Protein AF-A0A3D4IQD2-F1 (afdb_monomer)

Foldseek 3Di:
DKEKEKEADCLVVQQVVLVVDDAPPYDYYYDNAQDPDPLRPPPGDDPPARMWMWIDDPSHTDDIDRHSVVNVVVGDDD

Sequence (78 aa):
MAEIVIVGSQVHKIAKQVRSNYLPYSILMGAETQSDLPLIDGKVNPPGKEVTLFVCFNKTCQLPVHSVDEALKQIPRP

Solvent-accessible surface area (backbone atoms only — not comparable to full-atom values): 4687 Å² total; per-residue (Å²): 102,43,40,38,34,31,23,14,84,48,31,72,66,50,52,52,57,53,65,73,47,94,62,83,64,57,48,81,48,69,34,60,56,81,45,91,48,85,87,39,52,94,53,74,51,58,90,97,52,59,42,28,36,35,51,23,48,90,92,44,63,55,84,72,33,72,47,65,69,62,49,53,71,72,49,87,76,135

pLDDT: mean 91.83, std 5.57, range [61.56, 97.25]

Structure (mmCIF, N/CA/C/O backbone):
data_AF-A0A3D4IQD2-F1
#
_entry.id   AF-A0A3D4IQD2-F1
#
loop_
_atom_site.group_PDB
_atom_site.id
_atom_site.type_symbol
_atom_site.label_atom_id
_atom_site.label_alt_id
_atom_site.label_comp_id
_atom_site.label_asym_id
_atom_s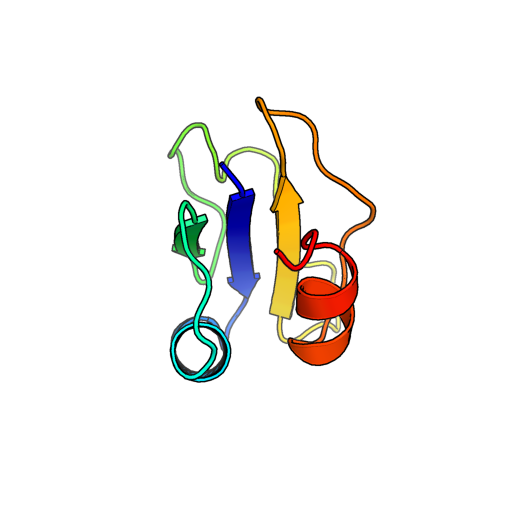ite.label_entity_id
_atom_site.label_seq_id
_atom_site.pdbx_PDB_ins_code
_atom_site.Cartn_x
_atom_site.Cartn_y
_atom_site.Cartn_z
_atom_site.occupancy
_atom_site.B_iso_or_equiv
_atom_site.auth_seq_id
_atom_site.auth_comp_id
_atom_site.auth_asym_id
_atom_site.auth_atom_id
_atom_site.pdbx_PDB_model_num
ATOM 1 N N . MET A 1 1 ? 11.552 -6.814 -6.460 1.00 89.44 1 MET A N 1
ATOM 2 C CA . MET A 1 1 ? 10.535 -7.326 -5.519 1.00 89.44 1 MET A CA 1
ATOM 3 C C . MET A 1 1 ? 9.667 -6.152 -5.107 1.00 89.44 1 MET A C 1
ATOM 5 O O . MET A 1 1 ? 10.239 -5.123 -4.772 1.00 89.44 1 MET A O 1
ATOM 9 N N . ALA A 1 2 ? 8.344 -6.269 -5.201 1.00 94.44 2 ALA A N 1
ATOM 10 C CA . ALA A 1 2 ? 7.426 -5.212 -4.773 1.00 94.44 2 ALA A CA 1
ATOM 11 C C . ALA A 1 2 ? 7.155 -5.318 -3.265 1.00 94.44 2 ALA A C 1
ATOM 13 O O . ALA A 1 2 ? 6.876 -6.403 -2.760 1.00 94.44 2 ALA A O 1
ATOM 14 N N . GLU A 1 3 ? 7.217 -4.202 -2.552 1.00 94.94 3 GLU A N 1
ATOM 15 C CA . GLU A 1 3 ? 6.926 -4.101 -1.123 1.00 94.94 3 GLU A CA 1
ATOM 16 C C . GLU A 1 3 ? 5.616 -3.327 -0.968 1.00 94.94 3 GLU A C 1
ATOM 18 O O . GLU A 1 3 ? 5.574 -2.113 -1.164 1.00 94.94 3 GLU A O 1
ATOM 23 N N . ILE A 1 4 ? 4.529 -4.035 -0.676 1.00 95.69 4 ILE A N 1
ATOM 24 C CA . ILE A 1 4 ? 3.189 -3.458 -0.585 1.00 95.69 4 ILE A CA 1
ATOM 25 C C . ILE A 1 4 ? 2.869 -3.253 0.890 1.00 95.69 4 ILE A C 1
ATOM 27 O O . ILE A 1 4 ? 2.755 -4.219 1.649 1.00 95.69 4 ILE A O 1
ATOM 31 N N . VAL A 1 5 ? 2.716 -1.997 1.292 1.00 95.88 5 VAL A N 1
ATOM 32 C CA . VAL A 1 5 ? 2.409 -1.624 2.675 1.00 95.88 5 VAL A CA 1
ATOM 33 C C . VAL A 1 5 ? 1.031 -1.006 2.743 1.00 95.88 5 VAL A C 1
ATOM 35 O O . VAL A 1 5 ? 0.732 -0.084 1.992 1.00 95.88 5 VAL A O 1
ATOM 38 N N . ILE A 1 6 ? 0.197 -1.509 3.644 1.00 96.12 6 ILE A N 1
ATOM 39 C CA . ILE A 1 6 ? -1.175 -1.050 3.840 1.00 96.12 6 ILE A CA 1
ATOM 40 C C . ILE A 1 6 ? -1.287 -0.447 5.241 1.00 96.12 6 ILE A C 1
ATOM 42 O O . ILE A 1 6 ? -0.992 -1.119 6.225 1.00 96.12 6 ILE A O 1
ATOM 46 N N . VAL A 1 7 ? -1.739 0.799 5.346 1.00 95.25 7 VAL A N 1
ATOM 47 C CA . VAL A 1 7 ? -1.950 1.472 6.635 1.00 95.25 7 VAL A CA 1
ATOM 48 C C . VAL A 1 7 ? -3.393 1.950 6.732 1.00 95.25 7 VAL A C 1
ATOM 50 O O . VAL A 1 7 ? -3.869 2.626 5.821 1.00 95.25 7 VAL A O 1
ATOM 53 N N . GLY A 1 8 ? -4.090 1.616 7.819 1.00 94.44 8 GLY A N 1
ATOM 54 C CA . GLY A 1 8 ? -5.445 2.104 8.102 1.00 94.44 8 GLY A CA 1
ATOM 55 C C . GLY A 1 8 ? -6.409 1.041 8.634 1.00 94.44 8 GLY A C 1
ATOM 56 O O . GLY A 1 8 ? -6.099 -0.149 8.685 1.00 94.44 8 GLY A O 1
ATOM 57 N N . SER A 1 9 ? -7.616 1.474 9.001 1.00 93.12 9 SER A N 1
ATOM 58 C CA . SER A 1 9 ? -8.600 0.666 9.737 1.0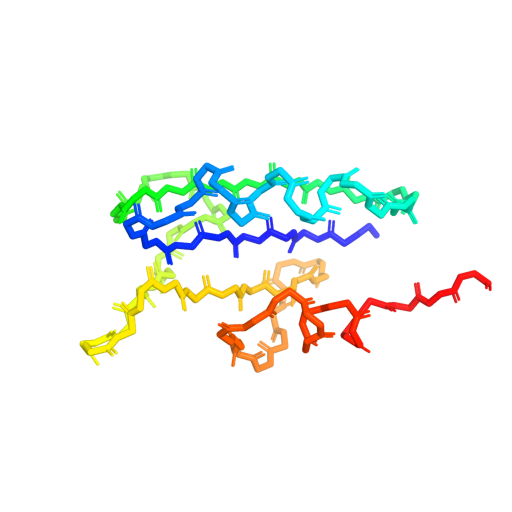0 93.12 9 SER A CA 1
ATOM 59 C C . SER A 1 9 ? -9.167 -0.524 8.955 1.00 93.12 9 SER A C 1
ATOM 61 O O . SER A 1 9 ? -9.697 -1.456 9.553 1.00 93.12 9 SER A O 1
ATOM 63 N N . GLN A 1 10 ? -9.052 -0.535 7.621 1.00 93.69 10 GLN A N 1
ATOM 64 C CA . GLN A 1 10 ? -9.508 -1.648 6.773 1.00 93.69 10 GLN A CA 1
ATOM 65 C C . GLN A 1 10 ? -8.371 -2.557 6.272 1.00 93.69 10 GLN A C 1
ATOM 67 O O . GLN A 1 10 ? -8.550 -3.287 5.290 1.00 93.69 10 GLN A O 1
ATOM 72 N N . VAL A 1 11 ? -7.213 -2.562 6.945 1.00 94.25 11 VAL A N 1
ATOM 73 C CA . VAL A 1 11 ? -6.010 -3.313 6.536 1.00 94.25 11 VAL A CA 1
ATOM 74 C C . VAL A 1 11 ? -6.299 -4.760 6.142 1.00 94.25 11 VAL A C 1
ATOM 76 O O . VAL A 1 11 ? -5.895 -5.189 5.064 1.00 94.25 11 VAL A O 1
ATOM 79 N N . HIS A 1 12 ? -7.042 -5.512 6.957 1.00 93.75 12 HIS A N 1
ATOM 80 C CA . HIS A 1 12 ? -7.277 -6.936 6.703 1.00 93.75 12 HIS A CA 1
ATOM 81 C C . HIS A 1 12 ? -8.115 -7.191 5.446 1.00 93.75 12 HIS A C 1
ATOM 83 O O . HIS A 1 12 ? -7.819 -8.102 4.666 1.00 93.75 12 HIS A O 1
ATOM 89 N N . LYS A 1 13 ? -9.140 -6.365 5.215 1.00 95.62 13 LYS A N 1
ATOM 90 C CA . LYS A 1 13 ? -10.004 -6.452 4.031 1.00 95.62 13 LYS A CA 1
ATOM 91 C C . LYS A 1 13 ? -9.215 -6.136 2.762 1.00 95.62 13 LYS A C 1
ATOM 93 O O . LYS A 1 13 ? -9.281 -6.895 1.796 1.00 95.62 13 LYS A O 1
ATOM 98 N N . ILE A 1 14 ? -8.432 -5.059 2.790 1.00 96.25 14 ILE A N 1
ATOM 99 C CA . ILE A 1 14 ? -7.610 -4.620 1.657 1.00 96.25 14 ILE A CA 1
ATOM 100 C C . ILE A 1 14 ? -6.491 -5.628 1.382 1.00 96.25 14 ILE A C 1
ATOM 102 O O . ILE A 1 14 ? -6.282 -6.013 0.235 1.00 96.25 14 ILE A O 1
ATOM 106 N N . ALA A 1 15 ? -5.835 -6.151 2.420 1.00 95.44 15 ALA A N 1
ATOM 107 C CA . ALA A 1 15 ? -4.807 -7.177 2.278 1.00 95.44 15 ALA A CA 1
ATOM 108 C C . ALA A 1 15 ? -5.346 -8.445 1.602 1.00 95.44 1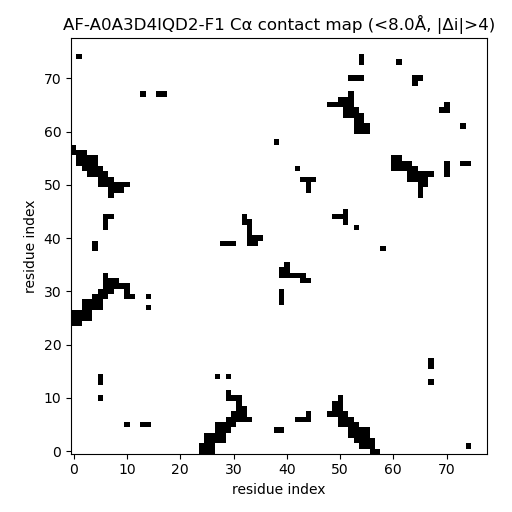5 ALA A C 1
ATOM 110 O O . ALA A 1 15 ? -4.671 -9.025 0.749 1.00 95.44 15 ALA A O 1
ATOM 111 N N . LYS A 1 16 ? -6.576 -8.861 1.936 1.00 95.50 16 LYS A N 1
ATOM 112 C CA . LYS A 1 16 ? -7.243 -9.987 1.271 1.00 95.50 16 LYS A CA 1
ATOM 113 C C . LYS A 1 16 ? -7.490 -9.699 -0.211 1.00 95.50 16 LYS A C 1
ATOM 115 O O . LYS A 1 16 ? -7.215 -10.560 -1.036 1.00 95.50 16 LYS A O 1
ATOM 120 N N . GLN A 1 17 ? -7.955 -8.497 -0.551 1.00 96.00 17 GLN A N 1
ATOM 121 C CA . GLN A 1 17 ? -8.173 -8.091 -1.944 1.00 96.00 17 GLN A CA 1
ATOM 122 C C .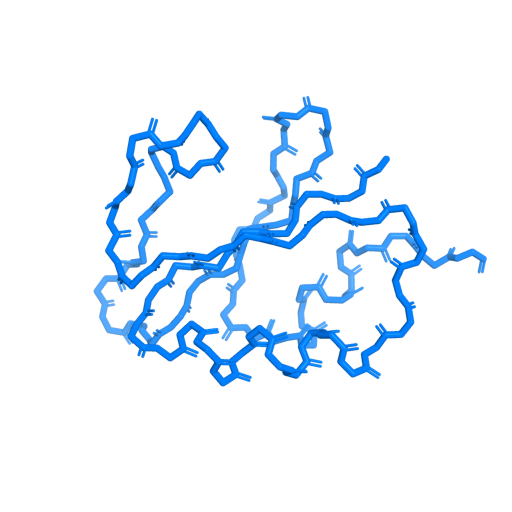 GLN A 1 17 ? -6.871 -8.044 -2.753 1.00 96.00 17 GLN A C 1
ATOM 124 O O . GLN A 1 17 ? -6.840 -8.542 -3.875 1.00 96.00 17 GLN A O 1
ATOM 129 N N . VAL A 1 18 ? -5.785 -7.509 -2.184 1.00 94.88 18 VAL A N 1
ATOM 130 C CA . VAL A 1 18 ? -4.461 -7.519 -2.827 1.00 94.88 18 VAL A CA 1
ATOM 131 C C . VAL A 1 18 ? -4.004 -8.958 -3.070 1.00 94.88 18 VAL A C 1
ATOM 133 O O . VAL A 1 18 ? -3.639 -9.290 -4.194 1.00 94.88 18 VAL A O 1
ATOM 136 N N . ARG A 1 19 ? -4.101 -9.835 -2.059 1.00 93.06 19 ARG A N 1
ATOM 137 C CA . ARG A 1 19 ? -3.704 -11.254 -2.159 1.00 93.06 19 ARG A CA 1
ATOM 138 C C . ARG A 1 19 ? -4.518 -12.080 -3.153 1.00 93.06 19 ARG A C 1
ATOM 140 O O . ARG A 1 19 ? -4.018 -13.101 -3.608 1.00 93.06 19 ARG A O 1
ATOM 147 N N . SER A 1 20 ? -5.736 -11.666 -3.499 1.00 94.38 20 SER A N 1
ATOM 148 C CA . SER A 1 20 ? -6.513 -12.318 -4.562 1.00 94.38 20 SER A CA 1
ATOM 149 C C . SER A 1 20 ? -5.894 -12.138 -5.954 1.00 94.38 20 SER A C 1
ATOM 151 O O . SER A 1 20 ? -6.283 -12.839 -6.883 1.00 94.38 20 SER A O 1
ATOM 153 N N . ASN A 1 21 ? -4.944 -11.211 -6.112 1.00 92.38 21 ASN A N 1
ATOM 154 C CA . ASN A 1 21 ? -4.201 -11.012 -7.348 1.00 92.38 21 ASN A CA 1
ATOM 155 C C . ASN A 1 21 ? -2.892 -11.802 -7.306 1.00 92.38 21 ASN A C 1
ATOM 157 O O . ASN A 1 21 ? -2.194 -11.831 -6.291 1.00 92.38 21 ASN A O 1
ATOM 161 N N . TYR A 1 22 ? -2.526 -12.410 -8.43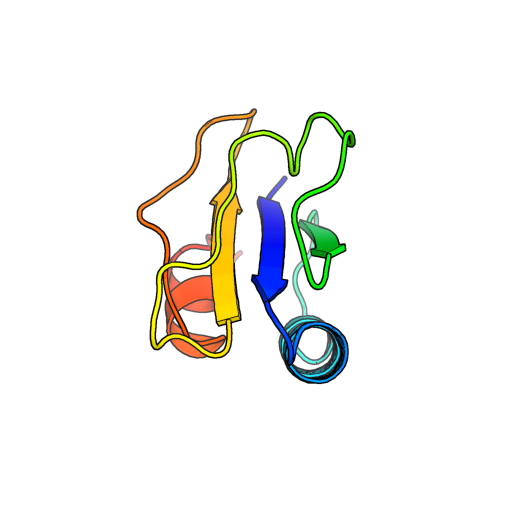2 1.00 91.50 22 TYR A N 1
ATOM 162 C CA . TYR A 1 22 ? -1.243 -13.089 -8.551 1.00 91.50 22 TYR A CA 1
ATOM 163 C C . TYR A 1 22 ? -0.111 -12.063 -8.705 1.00 91.50 22 TYR A C 1
ATOM 165 O O . TYR A 1 22 ? 0.041 -11.452 -9.761 1.00 91.50 22 TYR A O 1
ATOM 173 N N . LEU A 1 23 ? 0.668 -11.866 -7.637 1.00 91.56 23 LEU A N 1
ATOM 174 C CA . LEU A 1 23 ? 1.768 -10.899 -7.565 1.00 91.56 23 LEU A CA 1
ATOM 175 C C . LEU A 1 23 ? 3.089 -11.620 -7.250 1.00 91.56 23 LEU A C 1
ATOM 177 O O . LEU A 1 23 ? 3.483 -11.698 -6.078 1.00 91.56 23 LEU A O 1
ATOM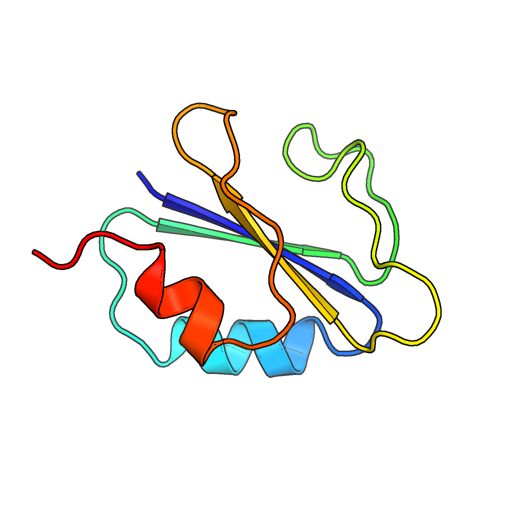 181 N N . PRO A 1 24 ? 3.773 -12.179 -8.265 1.00 89.94 24 PRO A N 1
ATOM 182 C CA . PRO A 1 24 ? 5.039 -12.866 -8.052 1.00 89.94 24 PRO A CA 1
ATOM 183 C C . PRO A 1 24 ? 6.090 -11.880 -7.526 1.00 89.94 24 PRO A C 1
ATOM 185 O O . PRO A 1 24 ? 6.107 -10.709 -7.902 1.00 89.94 24 PRO A O 1
ATOM 188 N N . TYR A 1 25 ? 6.973 -12.352 -6.643 1.00 90.88 25 TYR A N 1
ATOM 189 C CA . TYR A 1 25 ? 8.025 -11.532 -6.027 1.00 90.88 25 TYR A CA 1
ATOM 190 C C . TYR A 1 25 ? 7.498 -10.256 -5.353 1.00 90.88 25 TYR A C 1
ATOM 192 O O . TYR A 1 25 ? 8.047 -9.163 -5.541 1.00 90.88 25 TYR A O 1
ATOM 200 N N . SER A 1 26 ? 6.444 -10.397 -4.551 1.00 93.00 26 SER A N 1
ATOM 201 C CA . SER A 1 26 ? 5.925 -9.325 -3.706 1.00 93.00 26 SER A CA 1
ATOM 202 C C . SER A 1 26 ? 5.899 -9.729 -2.231 1.00 93.00 26 SER A C 1
ATOM 204 O O . SER A 1 26 ? 5.704 -10.898 -1.895 1.00 93.00 26 SER A O 1
ATOM 206 N N . ILE A 1 27 ? 6.102 -8.752 -1.349 1.00 93.12 27 ILE A N 1
ATOM 207 C CA . ILE A 1 27 ? 5.843 -8.863 0.085 1.00 93.12 27 ILE A CA 1
ATOM 208 C C . ILE A 1 27 ? 4.695 -7.924 0.443 1.00 93.12 27 ILE A C 1
ATOM 210 O O . ILE A 1 27 ? 4.639 -6.789 -0.027 1.00 93.12 27 ILE A O 1
ATOM 214 N N . LEU A 1 28 ? 3.772 -8.410 1.269 1.00 94.06 28 LEU A N 1
ATOM 215 C CA . LEU A 1 28 ? 2.618 -7.654 1.736 1.00 94.06 28 LEU A CA 1
ATOM 216 C C . LEU A 1 28 ? 2.694 -7.484 3.247 1.00 94.06 28 LEU A C 1
ATOM 218 O O . LEU A 1 28 ? 2.776 -8.473 3.978 1.00 94.06 28 LEU A O 1
ATOM 222 N N . MET A 1 2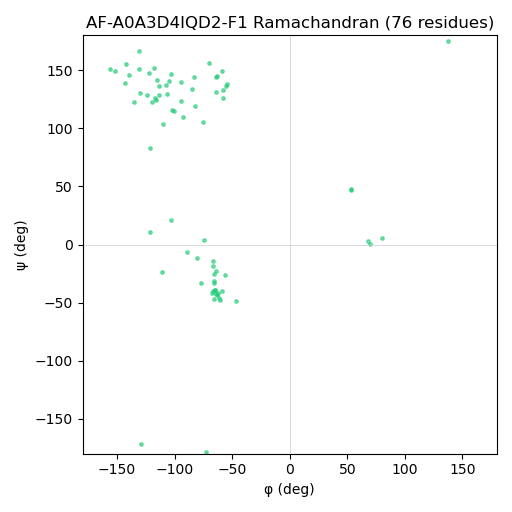9 ? 2.609 -6.241 3.701 1.00 93.31 29 MET A N 1
ATOM 223 C CA . MET A 1 29 ? 2.592 -5.869 5.112 1.00 93.31 29 MET A CA 1
ATOM 224 C C . MET A 1 29 ? 1.435 -4.913 5.364 1.00 93.31 29 MET A C 1
ATOM 226 O O . MET A 1 29 ? 1.038 -4.151 4.481 1.00 93.31 29 MET A O 1
ATOM 230 N N . GLY A 1 30 ? 0.893 -4.934 6.575 1.00 92.75 30 GLY A N 1
ATOM 231 C CA . GLY A 1 30 ? -0.115 -3.963 6.951 1.00 92.75 30 GLY A CA 1
ATOM 232 C C . GLY A 1 30 ? -0.198 -3.747 8.448 1.00 92.75 30 GLY A C 1
ATOM 233 O O . GLY A 1 30 ? 0.098 -4.654 9.223 1.00 92.75 30 GLY A O 1
ATOM 234 N N . ALA A 1 31 ? -0.600 -2.540 8.826 1.00 92.88 31 ALA A N 1
ATOM 235 C CA . ALA A 1 31 ? -0.827 -2.139 10.204 1.00 92.88 31 ALA A CA 1
ATOM 236 C C . ALA A 1 31 ? -2.031 -1.187 10.277 1.00 92.88 31 ALA A C 1
ATOM 238 O O . ALA A 1 31 ? -2.212 -0.329 9.413 1.00 92.88 31 ALA A O 1
ATOM 239 N N . GLU A 1 32 ? -2.885 -1.344 11.287 1.00 90.94 32 GLU A N 1
ATOM 240 C CA . GLU A 1 32 ? -4.036 -0.444 11.465 1.00 90.94 32 GLU A CA 1
ATOM 241 C C . GLU A 1 32 ? -3.590 0.986 11.800 1.00 90.94 32 GLU A C 1
ATOM 243 O O . GLU A 1 32 ? -4.205 1.963 11.369 1.00 90.94 32 GLU A O 1
ATOM 248 N N . THR A 1 33 ? -2.471 1.089 12.514 1.00 82.81 33 THR A N 1
ATOM 249 C CA . THR A 1 33 ? -1.798 2.320 12.933 1.00 82.81 33 THR A CA 1
ATOM 250 C C . THR A 1 33 ? -0.313 2.260 12.563 1.00 82.81 33 THR A C 1
ATOM 252 O O . THR A 1 33 ? 0.128 1.337 11.880 1.00 82.81 33 THR A O 1
ATOM 255 N N . GLN A 1 34 ? 0.487 3.228 13.014 1.00 78.00 34 GLN A N 1
ATOM 256 C CA . GLN A 1 34 ? 1.942 3.163 12.863 1.00 78.00 34 GLN A CA 1
ATOM 257 C C . GLN A 1 34 ? 2.520 1.909 13.547 1.00 78.00 34 GLN A C 1
ATOM 259 O O . GLN A 1 34 ? 1.965 1.413 14.530 1.00 78.00 34 GLN A O 1
ATOM 264 N N . SER A 1 35 ? 3.624 1.397 13.001 1.00 85.50 35 SER A N 1
ATOM 265 C CA . SER A 1 35 ? 4.364 0.241 13.507 1.00 85.50 35 SER A CA 1
ATOM 266 C C . SER A 1 35 ? 5.865 0.504 13.397 1.00 85.50 35 SER A C 1
ATOM 268 O O . SER A 1 35 ? 6.303 1.101 12.416 1.00 85.50 35 SER A O 1
ATOM 270 N N . ASP A 1 36 ? 6.639 -0.013 14.354 1.00 83.50 36 ASP A N 1
ATOM 271 C CA . ASP A 1 36 ? 8.107 0.107 14.403 1.00 83.50 36 ASP A CA 1
ATOM 272 C C . ASP A 1 36 ? 8.832 -0.801 13.392 1.00 83.50 36 ASP A C 1
ATOM 274 O O . ASP A 1 36 ? 10.061 -0.884 13.366 1.00 83.50 36 ASP A O 1
ATOM 278 N N . LEU A 1 37 ? 8.088 -1.526 12.551 1.00 86.00 37 LEU A N 1
ATOM 279 C CA . LEU A 1 37 ? 8.685 -2.297 11.469 1.00 86.00 37 LEU A CA 1
ATOM 280 C C . LEU A 1 37 ? 9.362 -1.338 10.474 1.00 86.00 37 LEU A C 1
ATOM 282 O O . LEU A 1 37 ? 8.700 -0.422 9.986 1.00 86.00 37 LEU A O 1
ATOM 286 N N . PRO A 1 38 ? 10.627 -1.574 10.069 1.00 84.94 38 PRO A N 1
ATOM 287 C CA . PRO A 1 38 ? 11.380 -0.642 9.221 1.00 84.94 38 PRO A CA 1
ATOM 288 C C . PRO A 1 38 ? 10.709 -0.280 7.890 1.00 84.94 38 PRO A C 1
ATOM 290 O O . PRO A 1 38 ? 10.973 0.770 7.318 1.00 84.94 38 PRO A O 1
ATOM 293 N N . LEU A 1 39 ? 9.859 -1.168 7.369 1.00 84.25 39 LEU A N 1
ATOM 294 C CA . LEU A 1 39 ? 9.124 -0.959 6.121 1.00 84.25 39 LEU A CA 1
ATOM 295 C C . LEU A 1 39 ? 7.771 -0.270 6.327 1.00 84.25 39 LEU A C 1
ATOM 297 O O . LEU A 1 39 ? 7.123 0.051 5.340 1.00 84.25 39 LEU A O 1
ATOM 301 N N . ILE A 1 40 ? 7.327 -0.051 7.564 1.00 87.12 40 ILE A N 1
ATOM 302 C CA . ILE A 1 40 ? 6.081 0.651 7.912 1.00 87.12 40 ILE A CA 1
ATOM 303 C C . ILE A 1 40 ? 6.382 2.005 8.562 1.00 87.12 40 ILE A C 1
ATOM 305 O O . ILE A 1 40 ? 5.560 2.915 8.474 1.00 87.12 40 ILE A O 1
ATOM 309 N N . ASP A 1 41 ? 7.564 2.170 9.152 1.00 87.25 41 ASP A N 1
ATOM 310 C CA . ASP A 1 41 ? 7.940 3.414 9.809 1.00 87.25 41 ASP A CA 1
ATOM 311 C C . ASP A 1 41 ? 7.831 4.636 8.873 1.00 87.25 41 ASP A C 1
ATOM 313 O O . ASP A 1 41 ? 8.154 4.588 7.681 1.00 87.25 41 ASP A O 1
ATOM 317 N N . GLY A 1 42 ? 7.276 5.723 9.410 1.00 85.62 42 GLY A N 1
ATOM 318 C CA . GLY A 1 42 ? 6.954 6.944 8.670 1.00 85.62 42 GLY A CA 1
ATOM 319 C C . GLY A 1 42 ? 5.792 6.836 7.669 1.00 85.62 42 GLY A C 1
ATOM 320 O O . GLY A 1 42 ? 5.464 7.830 7.018 1.00 85.62 42 GLY A O 1
ATOM 321 N N . LYS A 1 43 ? 5.135 5.676 7.525 1.00 89.75 43 LYS A N 1
ATOM 322 C CA . LYS A 1 43 ? 3.953 5.517 6.662 1.00 89.75 43 LYS A CA 1
ATOM 323 C C . LYS A 1 43 ? 2.684 5.747 7.463 1.00 89.75 43 LYS A C 1
ATOM 325 O O . LYS A 1 43 ? 2.296 4.932 8.295 1.00 89.75 43 LYS A O 1
ATOM 330 N N . VAL A 1 44 ? 2.016 6.858 7.177 1.00 90.12 44 VAL A N 1
ATOM 331 C CA . VAL A 1 44 ? 0.792 7.264 7.869 1.00 90.12 44 VAL A CA 1
ATOM 332 C C . VAL A 1 44 ? -0.395 7.266 6.920 1.00 90.12 44 VAL A C 1
ATOM 334 O O . VAL A 1 44 ? -0.294 7.660 5.758 1.00 90.12 44 VAL A O 1
ATOM 337 N N . ASN A 1 45 ? -1.539 6.828 7.434 1.00 91.81 45 ASN A N 1
ATOM 338 C CA . ASN A 1 45 ? -2.812 6.996 6.758 1.00 91.81 45 ASN A CA 1
ATOM 339 C C . ASN A 1 45 ? -3.325 8.419 7.054 1.00 91.81 45 ASN A C 1
ATOM 341 O O . ASN A 1 45 ? -3.502 8.754 8.228 1.00 91.81 45 ASN A O 1
ATOM 345 N N . PRO A 1 46 ? -3.521 9.279 6.039 1.00 90.25 46 PRO A N 1
ATOM 346 C CA . PRO A 1 46 ? -3.916 10.654 6.268 1.00 90.25 46 PRO A CA 1
ATOM 347 C C . PRO A 1 46 ? -5.365 10.739 6.778 1.00 90.25 46 PRO A C 1
ATOM 349 O O . PRO A 1 46 ? -6.176 9.840 6.519 1.00 90.25 46 PRO A O 1
ATOM 352 N N . PRO A 1 47 ? -5.721 11.828 7.484 1.00 89.19 47 PRO A N 1
ATOM 353 C CA . PRO A 1 47 ? -7.069 12.023 8.006 1.00 89.19 47 PRO A CA 1
ATOM 354 C C . PRO A 1 47 ? -8.138 11.908 6.912 1.00 89.19 47 PRO A C 1
ATOM 356 O O . PRO A 1 47 ? -7.974 12.420 5.805 1.00 89.19 47 PRO A O 1
ATOM 359 N N . GLY A 1 48 ? -9.248 11.238 7.227 1.00 89.50 48 GLY A N 1
ATOM 360 C CA . GLY A 1 48 ? -10.369 11.056 6.299 1.00 89.50 48 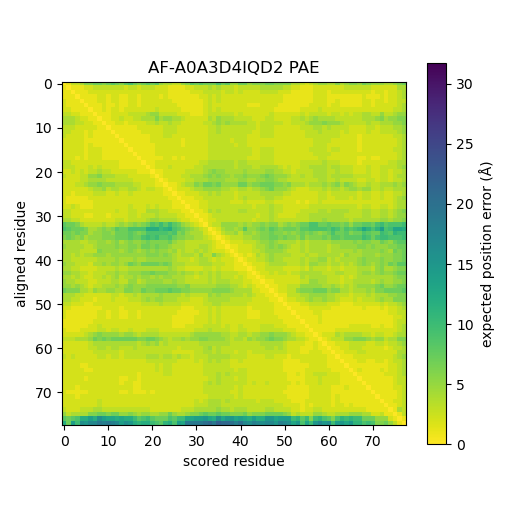GLY A CA 1
ATOM 361 C C . GLY A 1 48 ? -10.183 9.944 5.259 1.00 89.50 48 GLY A C 1
ATOM 362 O O . GLY A 1 48 ? -11.039 9.786 4.389 1.00 89.50 48 GLY A O 1
ATOM 363 N N . LYS A 1 49 ? -9.099 9.160 5.328 1.00 90.75 49 LYS A N 1
ATOM 364 C CA . LYS A 1 49 ? -8.917 7.945 4.520 1.00 90.75 49 LYS A CA 1
ATOM 365 C C . LYS A 1 49 ? -9.116 6.693 5.366 1.00 90.75 49 LYS A C 1
ATOM 367 O O . LYS A 1 49 ? -8.667 6.626 6.503 1.00 90.75 49 LYS A O 1
ATOM 372 N N . GLU A 1 50 ? -9.755 5.678 4.793 1.00 92.50 50 GLU A N 1
ATOM 373 C CA . GLU A 1 50 ? -9.899 4.361 5.436 1.00 92.50 50 GLU A CA 1
ATOM 374 C C . GLU A 1 50 ? -8.607 3.544 5.347 1.00 92.50 50 GLU A C 1
ATOM 376 O O . GLU A 1 50 ? -8.287 2.757 6.237 1.00 92.50 50 GLU A O 1
ATOM 381 N N . VAL A 1 51 ? -7.875 3.732 4.247 1.00 94.94 51 VAL A N 1
ATOM 382 C CA . VAL A 1 51 ? -6.633 3.032 3.958 1.00 94.94 51 VAL A CA 1
ATOM 383 C C . VAL A 1 51 ? -5.722 3.874 3.072 1.00 94.94 51 VAL A C 1
ATOM 385 O O . VAL A 1 51 ? -6.171 4.631 2.204 1.00 94.94 51 VAL A O 1
ATOM 388 N N . THR A 1 52 ? -4.425 3.682 3.255 1.00 96.31 52 THR A N 1
ATOM 389 C CA . THR A 1 52 ? -3.385 4.151 2.346 1.00 96.31 52 THR A CA 1
ATOM 390 C C . THR A 1 52 ? -2.441 3.004 2.037 1.00 96.31 52 THR A C 1
ATOM 392 O O . THR A 1 52 ? -1.985 2.294 2.932 1.00 96.31 52 THR A O 1
ATOM 395 N N . LEU A 1 53 ? -2.185 2.804 0.751 1.00 96.62 53 LEU A N 1
ATOM 396 C CA . LEU A 1 53 ? -1.287 1.799 0.224 1.00 96.62 53 LEU A CA 1
ATOM 397 C C . LEU A 1 53 ? -0.027 2.482 -0.297 1.00 96.62 53 LEU A C 1
ATOM 399 O O . LEU A 1 53 ? -0.091 3.496 -0.994 1.00 96.62 53 LEU A O 1
ATOM 403 N N . PHE A 1 54 ? 1.112 1.885 0.012 1.00 96.31 54 PHE A N 1
ATOM 404 C CA . PHE A 1 54 ? 2.416 2.284 -0.485 1.00 96.31 54 PHE A CA 1
ATOM 405 C C . PHE A 1 54 ? 2.992 1.107 -1.258 1.00 96.31 54 PHE A C 1
ATOM 407 O O . PHE A 1 54 ? 3.145 0.022 -0.696 1.00 96.31 54 PHE A O 1
ATOM 414 N N . VAL A 1 55 ? 3.319 1.322 -2.529 1.00 96.25 55 VAL A N 1
ATOM 415 C CA . VAL A 1 55 ? 4.069 0.351 -3.326 1.00 96.25 55 VAL A CA 1
ATOM 416 C C . VAL A 1 55 ? 5.505 0.836 -3.410 1.00 96.25 55 VAL A C 1
ATOM 418 O O . VAL A 1 55 ? 5.785 1.911 -3.948 1.00 96.25 55 VAL A O 1
ATOM 421 N N . CYS A 1 56 ? 6.411 0.054 -2.835 1.00 95.00 56 CYS A N 1
ATOM 422 C CA . CYS A 1 56 ? 7.822 0.383 -2.768 1.00 95.00 56 CYS A CA 1
ATOM 423 C C . CYS A 1 56 ? 8.671 -0.653 -3.504 1.00 95.00 56 CYS A C 1
ATOM 425 O O . CYS A 1 56 ? 8.303 -1.821 -3.646 1.00 95.00 56 CYS A O 1
ATOM 427 N N . PHE A 1 57 ? 9.812 -0.187 -3.994 1.00 94.50 57 PHE A N 1
ATOM 428 C CA . PHE A 1 57 ? 10.851 -0.990 -4.607 1.00 94.50 57 PHE A CA 1
ATOM 429 C C . PHE A 1 57 ? 12.181 -0.520 -4.038 1.00 94.50 57 PHE A C 1
ATOM 431 O O . PHE A 1 57 ? 12.522 0.658 -4.145 1.00 94.50 57 PHE A O 1
ATOM 438 N N . ASN A 1 58 ? 12.934 -1.440 -3.437 1.00 90.62 58 ASN A N 1
ATOM 439 C CA . ASN A 1 58 ? 14.243 -1.150 -2.853 1.00 90.62 58 ASN A CA 1
ATOM 440 C C . ASN A 1 58 ? 14.193 0.030 -1.862 1.00 90.62 58 ASN A C 1
ATOM 442 O O . ASN A 1 58 ? 15.033 0.927 -1.927 1.00 90.62 58 ASN A O 1
ATOM 446 N N . LYS A 1 59 ? 13.212 0.032 -0.944 1.00 84.31 59 LYS A N 1
ATOM 447 C CA . LYS A 1 59 ? 13.000 1.088 0.072 1.00 84.31 59 LYS A CA 1
ATOM 448 C C . LYS A 1 59 ? 12.559 2.455 -0.470 1.00 84.31 59 LYS A C 1
ATOM 450 O O . LYS A 1 59 ? 12.387 3.386 0.313 1.00 84.31 59 LYS A O 1
ATOM 455 N N . THR A 1 60 ? 12.332 2.598 -1.774 1.00 90.94 60 THR A N 1
ATOM 456 C CA . THR A 1 60 ? 11.762 3.813 -2.371 1.00 90.94 60 THR A CA 1
ATOM 457 C C . THR A 1 60 ? 10.323 3.557 -2.777 1.00 90.94 60 THR A C 1
ATOM 459 O O . THR A 1 60 ? 10.033 2.576 -3.455 1.00 90.94 60 THR A O 1
ATOM 462 N N . CYS A 1 61 ? 9.411 4.430 -2.361 1.00 93.88 61 CYS A N 1
ATOM 463 C CA . CYS A 1 61 ? 7.988 4.272 -2.636 1.00 93.88 61 CYS A CA 1
ATOM 464 C C . CYS A 1 61 ? 7.531 5.192 -3.757 1.00 93.88 61 CYS A C 1
ATOM 466 O O . CYS A 1 61 ? 8.019 6.313 -3.895 1.00 93.88 61 CYS A O 1
ATOM 468 N N . GLN A 1 62 ? 6.564 4.708 -4.528 1.00 95.06 62 GLN A N 1
ATOM 469 C CA . GLN A 1 62 ? 5.789 5.545 -5.432 1.00 95.06 62 GLN A CA 1
ATOM 470 C C . GLN A 1 62 ? 4.806 6.420 -4.641 1.00 95.06 62 GLN A C 1
ATOM 472 O O . GLN A 1 62 ? 4.762 6.387 -3.405 1.00 95.06 62 GLN A O 1
ATOM 477 N N . LEU A 1 63 ? 4.013 7.217 -5.361 1.00 95.75 63 LEU A N 1
ATOM 478 C CA . LEU A 1 63 ? 2.966 8.024 -4.747 1.00 95.75 63 LEU A CA 1
ATOM 479 C C . LEU A 1 63 ? 1.984 7.125 -3.975 1.00 95.75 63 LEU A C 1
ATOM 481 O O . LEU A 1 63 ? 1.540 6.112 -4.521 1.00 95.75 63 LEU A O 1
ATOM 485 N N . PRO A 1 64 ? 1.631 7.474 -2.726 1.00 96.00 64 PRO A N 1
ATOM 486 C CA . PRO A 1 64 ? 0.653 6.718 -1.960 1.00 96.00 64 PRO A CA 1
ATOM 487 C C . PRO A 1 64 ? -0.722 6.770 -2.626 1.00 96.00 64 PRO A C 1
ATOM 489 O O . PRO A 1 64 ? -1.125 7.792 -3.184 1.00 96.00 64 PRO A O 1
ATOM 492 N N . VAL A 1 65 ? -1.455 5.664 -2.538 1.00 97.25 65 VAL A N 1
ATOM 493 C CA . VAL A 1 65 ? -2.784 5.503 -3.146 1.00 97.25 65 VAL A CA 1
ATOM 494 C C . VAL A 1 65 ? -3.784 4.958 -2.135 1.00 97.25 65 VAL A C 1
ATOM 496 O O . VAL A 1 65 ? -3.412 4.489 -1.065 1.00 97.25 65 VAL A O 1
ATOM 499 N N . HIS A 1 66 ? -5.076 5.019 -2.456 1.00 96.38 66 HIS A N 1
ATOM 500 C CA . HIS A 1 66 ? -6.155 4.695 -1.509 1.00 96.38 66 HIS A CA 1
ATOM 501 C C . HIS A 1 66 ? -7.069 3.560 -1.980 1.00 96.38 66 HIS A C 1
ATOM 503 O O . HIS A 1 66 ? -8.131 3.336 -1.406 1.00 96.38 66 HIS A O 1
ATOM 509 N N . SER A 1 67 ? -6.684 2.848 -3.038 1.00 95.75 67 SER A N 1
ATOM 510 C CA . SER A 1 67 ? -7.428 1.701 -3.551 1.00 95.75 67 SER A CA 1
ATOM 511 C C . SER A 1 67 ? -6.475 0.613 -4.037 1.00 95.75 67 SER A C 1
ATOM 513 O O . SER A 1 67 ? -5.327 0.874 -4.400 1.00 95.75 67 SER A O 1
ATOM 515 N N . VAL A 1 68 ? -6.969 -0.626 -4.043 1.00 95.69 68 VAL A N 1
ATOM 516 C CA . VAL A 1 68 ? -6.217 -1.784 -4.544 1.00 95.69 68 VAL A CA 1
ATOM 517 C C . VAL A 1 68 ? -5.896 -1.619 -6.026 1.00 95.69 68 VAL A C 1
ATOM 519 O O . VAL A 1 68 ? -4.778 -1.901 -6.434 1.00 95.69 68 VAL A O 1
ATOM 522 N N . ASP A 1 69 ? -6.846 -1.124 -6.817 1.00 96.00 69 ASP A N 1
ATOM 523 C CA . ASP A 1 69 ? -6.691 -0.976 -8.266 1.00 96.00 69 ASP A CA 1
ATOM 524 C C . ASP A 1 69 ? -5.536 -0.028 -8.625 1.00 96.00 69 ASP A C 1
ATOM 526 O O . ASP A 1 69 ? -4.661 -0.374 -9.417 1.00 96.00 69 ASP A O 1
ATOM 530 N N . GLU A 1 70 ? -5.463 1.125 -7.952 1.00 97.06 70 GLU A N 1
ATOM 531 C CA . GLU A 1 70 ? -4.367 2.080 -8.134 1.00 97.06 70 GLU A CA 1
ATOM 532 C C . GLU A 1 70 ? -3.022 1.498 -7.682 1.00 97.06 70 GLU A C 1
ATOM 534 O O . GLU A 1 70 ? -2.015 1.680 -8.362 1.00 97.06 70 GLU A O 1
ATOM 539 N N . ALA A 1 71 ? -2.994 0.734 -6.585 1.00 96.44 71 ALA A N 1
ATOM 540 C CA . ALA A 1 71 ? -1.768 0.073 -6.137 1.00 96.44 71 ALA A CA 1
ATOM 541 C C . ALA A 1 71 ? -1.293 -0.988 -7.142 1.00 96.44 71 ALA A C 1
ATOM 543 O O . ALA A 1 71 ? -0.102 -1.093 -7.419 1.00 96.44 71 ALA A O 1
ATOM 544 N N . LEU A 1 72 ? -2.211 -1.751 -7.741 1.00 94.94 72 LEU A N 1
ATOM 545 C CA . LEU A 1 72 ? -1.875 -2.750 -8.757 1.00 94.94 72 LEU A CA 1
ATOM 546 C C . LEU A 1 72 ? -1.311 -2.116 -10.036 1.00 94.94 72 LEU A C 1
ATOM 548 O O . LEU A 1 72 ? -0.462 -2.731 -10.678 1.00 94.94 72 LEU A O 1
ATOM 552 N N . LYS A 1 73 ? -1.731 -0.896 -10.399 1.00 95.81 73 LYS A N 1
ATOM 553 C CA . LYS A 1 73 ? -1.163 -0.147 -11.540 1.00 95.81 73 LYS A CA 1
ATOM 554 C C . LYS A 1 73 ? 0.296 0.259 -11.320 1.00 95.81 73 LYS A C 1
ATOM 556 O O . LYS A 1 73 ? 1.027 0.430 -12.290 1.00 95.81 73 LYS A O 1
ATOM 561 N N . GLN A 1 74 ? 0.721 0.391 -10.065 1.00 95.75 74 GLN A N 1
ATOM 562 C CA . GLN A 1 74 ? 2.102 0.719 -9.700 1.00 95.75 74 GLN A CA 1
ATOM 563 C C . GLN A 1 74 ? 3.045 -0.490 -9.745 1.00 95.75 74 GLN A C 1
ATOM 565 O O . GLN A 1 74 ? 4.264 -0.325 -9.656 1.00 95.75 74 GLN A O 1
ATOM 570 N N . ILE A 1 75 ? 2.505 -1.706 -9.863 1.00 93.25 75 ILE A N 1
ATOM 571 C CA . ILE A 1 75 ? 3.286 -2.940 -9.897 1.00 93.25 75 ILE A CA 1
ATOM 572 C C . ILE A 1 75 ? 3.545 -3.324 -11.361 1.00 93.25 75 ILE A C 1
ATOM 574 O O . ILE A 1 75 ? 2.589 -3.516 -12.116 1.00 93.25 75 ILE A O 1
ATOM 578 N N . PRO A 1 76 ? 4.816 -3.484 -11.777 1.00 86.12 76 PRO A N 1
ATOM 579 C CA . PRO A 1 76 ? 5.141 -4.002 -13.100 1.00 86.12 76 PRO A CA 1
ATOM 580 C C . PRO A 1 76 ? 4.524 -5.390 -13.278 1.00 86.12 76 PRO A C 1
ATOM 582 O O . PRO A 1 76 ? 4.741 -6.277 -12.448 1.00 86.12 76 PRO A O 1
ATOM 585 N N . ARG A 1 77 ? 3.753 -5.583 -14.350 1.00 76.88 77 ARG A N 1
ATOM 586 C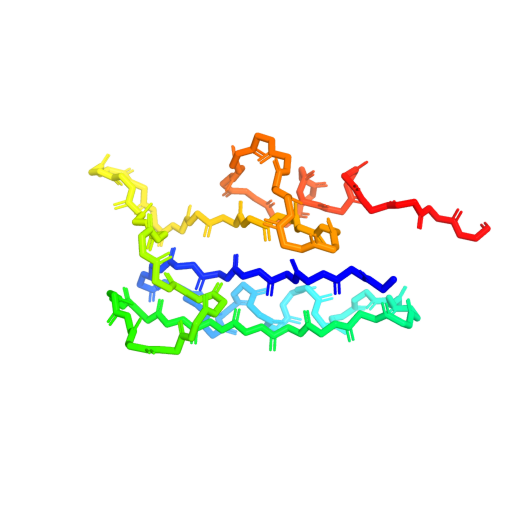 CA . ARG A 1 77 ? 3.277 -6.916 -14.728 1.00 76.88 77 ARG A CA 1
ATOM 587 C C . ARG A 1 77 ? 4.369 -7.640 -15.526 1.00 76.88 77 ARG A C 1
ATOM 589 O O . ARG A 1 77 ? 5.100 -6.961 -16.248 1.00 76.88 77 ARG A O 1
ATOM 596 N N . PRO A 1 78 ? 4.511 -8.964 -15.353 1.00 61.56 78 PRO A N 1
ATOM 597 C CA . PRO A 1 78 ? 5.407 -9.770 -16.176 1.00 61.56 78 PRO A CA 1
ATOM 598 C C . PRO A 1 78 ? 4.996 -9.760 -17.652 1.00 61.56 78 PRO A C 1
ATOM 600 O O . PRO A 1 78 ? 3.789 -9.564 -17.932 1.00 61.56 78 PRO A O 1
#

Radius of gyration: 11.32 Å; Cα contacts (8 Å, |Δi|>4): 137; chains: 1; bounding box: 25×25×31 Å

Secondary structure (DSSP, 8-state):
-EEEEEESTTHHHHHHHHHTS--TTEEEEEESS--SSTTTTT--PPTT-S-EEEEEETTEE---BSSHHHHHHTSPP-

Mean predicted aligned error: 3.18 Å

Nearest PDB structures (foldseek):
  3e3e-assembly2_B  TM=5.880E-01  e=2.141E+00  Homo sapiens
  8sgc-assembly1_P  TM=5.749E-01  e=1.876E+00  Homo sapiens
  7moq-assembly1_P  TM=4.566E-01  e=2.444E+00  Tetrahymena thermophila CU428
  2f8f-assembly1_A  TM=4.766E-01  e=7.039E+00  Schistosoma haematobium
  4kdy-assembly1_B  TM=4.171E-01  e=5.772E+00  Anaeromyxobacter dehalogenans 2CP-1